Protein AF-A0A424YHY3-F1 (afdb_monomer_lite)

Structure (mmCIF, N/CA/C/O backbone):
data_AF-A0A424YHY3-F1
#
_entry.id   AF-A0A424YHY3-F1
#
loop_
_atom_site.group_PDB
_atom_site.id
_atom_site.type_symbol
_atom_site.label_atom_id
_atom_site.label_alt_id
_atom_site.label_comp_id
_atom_site.label_asym_id
_atom_site.label_entity_id
_atom_site.label_seq_id
_atom_site.pdbx_PDB_ins_code
_atom_site.Cartn_x
_atom_site.Cartn_y
_atom_site.Cartn_z
_atom_site.occupancy
_atom_site.B_iso_or_equiv
_atom_site.auth_seq_id
_atom_site.auth_comp_id
_atom_site.auth_asym_id
_atom_site.auth_atom_id
_atom_site.pdbx_PDB_model_num
ATOM 1 N N . SER A 1 1 ? 6.912 -19.366 -16.758 1.00 48.94 1 SER A N 1
ATOM 2 C CA . SER A 1 1 ? 7.518 -19.806 -18.044 1.00 48.94 1 SER A CA 1
ATOM 3 C C . SER A 1 1 ? 7.812 -18.584 -18.896 1.00 48.94 1 SER A C 1
ATOM 5 O O . SER A 1 1 ? 7.170 -17.567 -18.668 1.00 48.94 1 SER A O 1
ATOM 7 N N . LEU A 1 2 ? 8.720 -18.670 -19.879 1.00 56.31 2 LEU A N 1
ATOM 8 C CA . LEU A 1 2 ? 9.055 -17.557 -20.787 1.00 56.31 2 LEU A CA 1
ATOM 9 C C . LEU A 1 2 ? 7.813 -16.792 -21.279 1.00 56.31 2 LEU A C 1
ATOM 11 O O . LEU A 1 2 ? 7.758 -15.573 -21.195 1.00 56.31 2 LEU A O 1
ATOM 15 N N . GLU A 1 3 ? 6.787 -17.528 -21.710 1.00 53.62 3 GLU A N 1
ATOM 16 C CA . GLU A 1 3 ? 5.551 -16.957 -22.260 1.00 53.62 3 GLU A CA 1
ATOM 17 C C . GLU A 1 3 ? 4.640 -16.293 -21.220 1.00 53.62 3 GLU A C 1
ATOM 19 O O . GLU A 1 3 ? 3.754 -15.523 -21.575 1.00 53.62 3 GLU A O 1
ATOM 24 N N . ARG A 1 4 ? 4.823 -16.605 -19.935 1.00 48.91 4 ARG A N 1
ATOM 25 C CA . ARG A 1 4 ? 3.914 -16.194 -18.857 1.00 48.91 4 ARG A CA 1
ATOM 26 C C . ARG A 1 4 ? 4.530 -15.198 -17.879 1.00 48.91 4 ARG A C 1
ATOM 28 O O . ARG A 1 4 ? 3.809 -14.401 -17.298 1.00 48.91 4 ARG A O 1
ATOM 35 N N . GLU A 1 5 ? 5.841 -15.276 -17.682 1.00 60.94 5 GLU A N 1
ATOM 36 C CA . GLU A 1 5 ? 6.582 -14.533 -16.655 1.00 60.94 5 GLU A CA 1
ATOM 37 C C . GLU A 1 5 ? 7.735 -13.714 -17.252 1.00 60.94 5 GLU A C 1
ATOM 39 O O . GLU A 1 5 ? 8.348 -12.931 -16.539 1.00 60.94 5 GLU A O 1
ATOM 44 N N . GLY A 1 6 ? 8.052 -13.878 -18.546 1.00 64.56 6 GLY A N 1
ATOM 45 C CA . GLY A 1 6 ? 9.143 -13.149 -19.209 1.00 64.56 6 GLY A CA 1
ATOM 46 C C . GLY A 1 6 ? 10.550 -13.531 -18.731 1.00 64.56 6 GLY A C 1
ATOM 47 O O . GLY A 1 6 ? 11.537 -13.021 -19.255 1.00 64.56 6 GLY A O 1
ATOM 48 N N . GLU A 1 7 ? 10.670 -14.447 -17.768 1.00 67.44 7 GLU A N 1
ATOM 49 C CA . GLU A 1 7 ? 11.956 -14.953 -17.304 1.00 67.44 7 GLU A CA 1
ATOM 50 C C . GLU A 1 7 ? 12.578 -15.869 -18.362 1.00 67.44 7 GLU A C 1
ATOM 52 O O . GLU A 1 7 ? 12.076 -16.958 -18.663 1.00 67.44 7 GLU A O 1
ATOM 57 N N . VAL A 1 8 ? 13.694 -15.416 -18.932 1.00 77.94 8 VAL A N 1
ATOM 58 C CA . VAL A 1 8 ? 14.488 -16.170 -19.899 1.00 77.94 8 VAL A CA 1
ATOM 59 C C . VAL A 1 8 ? 15.870 -16.428 -19.321 1.00 77.94 8 VAL A C 1
ATOM 61 O O . VAL A 1 8 ? 16.519 -15.534 -18.777 1.00 77.94 8 VAL A O 1
ATOM 64 N N . HIS A 1 9 ? 16.352 -17.659 -19.456 1.00 82.31 9 HIS A N 1
ATOM 65 C CA . HIS A 1 9 ? 17.741 -17.945 -19.129 1.00 82.31 9 HIS A CA 1
ATOM 66 C C . HIS A 1 9 ? 18.655 -17.183 -20.112 1.00 82.31 9 HIS A C 1
ATOM 68 O O . HIS A 1 9 ? 18.374 -17.211 -21.316 1.00 82.31 9 HIS A O 1
ATOM 74 N N . PRO A 1 10 ? 19.758 -16.553 -19.666 1.00 82.31 10 PRO A N 1
ATOM 75 C CA . PRO A 1 10 ? 20.625 -15.751 -20.538 1.00 82.31 10 PRO A CA 1
ATOM 76 C C . PRO A 1 10 ? 21.108 -16.494 -21.792 1.00 82.31 10 PRO A C 1
ATOM 78 O O . PRO A 1 10 ? 21.165 -15.929 -22.881 1.00 82.31 10 PRO A O 1
ATOM 81 N N . GLU A 1 11 ? 21.391 -17.793 -21.668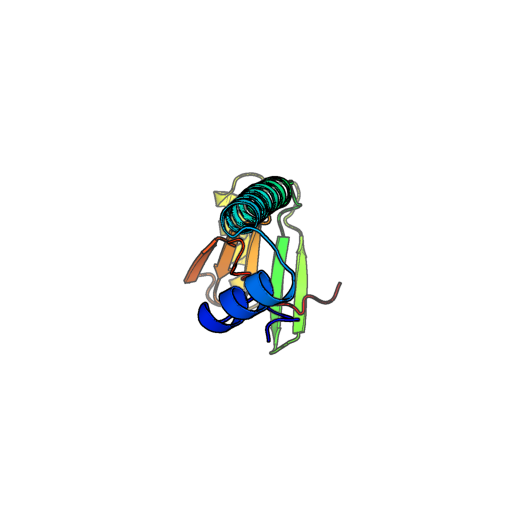 1.00 83.94 11 GLU A N 1
ATOM 82 C CA . GLU A 1 11 ? 21.793 -18.628 -22.809 1.00 83.94 11 GLU A CA 1
ATOM 83 C C . GLU A 1 11 ? 20.676 -18.841 -23.837 1.00 83.94 11 GLU A C 1
ATOM 85 O O . GLU A 1 11 ? 20.947 -18.966 -25.030 1.00 83.94 11 GLU A O 1
ATOM 90 N N . VAL A 1 12 ? 19.420 -18.892 -23.388 1.00 84.62 12 VAL A N 1
ATOM 91 C CA . VAL A 1 12 ? 18.259 -19.020 -24.277 1.00 84.62 12 VAL A CA 1
ATOM 92 C C . VAL A 1 12 ? 18.035 -17.704 -25.012 1.00 84.62 12 VAL A C 1
ATOM 94 O O . VAL A 1 12 ? 17.841 -17.723 -26.224 1.00 84.62 12 VAL A O 1
ATOM 97 N N . LEU A 1 13 ? 18.153 -16.568 -24.315 1.00 85.50 13 LEU A N 1
ATOM 98 C CA . LEU A 1 13 ? 18.075 -15.249 -24.942 1.00 85.50 13 LEU A CA 1
ATOM 99 C C . LEU A 1 13 ? 19.140 -15.091 -26.026 1.00 85.50 13 LEU A C 1
ATOM 101 O O . LEU A 1 13 ? 18.811 -14.729 -27.149 1.00 85.50 13 LEU A O 1
ATOM 105 N N . LYS A 1 14 ? 20.391 -15.457 -25.729 1.00 86.62 14 LYS A N 1
ATOM 106 C CA . LYS A 1 14 ? 21.487 -15.407 -26.702 1.00 86.62 14 LYS A CA 1
ATOM 107 C C . LYS A 1 14 ? 21.174 -16.214 -27.968 1.00 86.62 14 LYS A C 1
ATOM 109 O O . LYS A 1 14 ? 21.310 -15.697 -29.072 1.00 86.62 14 LYS A O 1
ATOM 114 N N . LYS A 1 15 ? 20.693 -17.453 -27.814 1.00 87.62 15 LYS A N 1
ATOM 115 C CA . LYS A 1 15 ? 20.309 -18.310 -28.951 1.00 87.62 15 LYS A CA 1
ATOM 116 C C . LYS A 1 15 ? 19.150 -17.726 -29.761 1.00 87.62 15 LYS A C 1
ATOM 118 O O . LYS A 1 15 ? 19.141 -17.869 -30.977 1.00 87.62 15 LYS A O 1
ATOM 123 N N . LEU A 1 16 ? 18.184 -17.072 -29.113 1.00 86.69 16 LEU A N 1
ATOM 124 C CA . LEU A 1 16 ? 17.072 -16.404 -29.796 1.00 86.69 16 LEU A CA 1
ATOM 125 C C . LEU A 1 16 ? 17.544 -15.182 -30.587 1.00 86.69 16 LEU A C 1
ATOM 127 O O . LEU A 1 16 ? 17.115 -14.996 -31.720 1.00 86.69 16 LEU A O 1
ATOM 131 N N . ILE A 1 17 ? 18.450 -14.382 -30.024 1.00 89.50 17 ILE A N 1
ATOM 132 C CA . ILE A 1 17 ? 19.043 -13.221 -30.700 1.00 89.50 17 ILE A CA 1
ATOM 133 C C . ILE A 1 17 ? 19.794 -13.665 -31.957 1.00 89.50 17 ILE A C 1
ATOM 135 O O . ILE A 1 17 ? 19.577 -13.100 -33.027 1.00 89.50 17 ILE A O 1
ATOM 139 N N . GLU A 1 18 ? 20.610 -14.716 -31.843 1.00 89.75 18 GLU A N 1
ATOM 140 C CA . GLU A 1 18 ? 21.331 -15.313 -32.972 1.00 89.75 18 GLU A CA 1
ATOM 141 C C . GLU A 1 18 ? 20.366 -15.884 -34.026 1.00 89.75 18 GLU A C 1
ATOM 143 O O . GLU A 1 18 ? 20.486 -15.569 -35.209 1.00 89.75 18 GLU A O 1
ATOM 148 N N . ALA A 1 19 ? 19.370 -16.676 -33.613 1.00 90.81 19 ALA A N 1
ATOM 149 C CA . ALA A 1 19 ? 18.417 -17.315 -34.525 1.00 90.81 19 ALA A CA 1
ATOM 150 C C . ALA A 1 19 ? 17.504 -16.317 -35.255 1.00 90.81 19 ALA A C 1
ATOM 152 O O . ALA A 1 19 ? 17.135 -16.544 -36.406 1.00 90.81 19 ALA A O 1
ATOM 153 N N . LEU A 1 20 ? 17.143 -15.213 -34.596 1.00 88.81 20 LEU A N 1
ATOM 154 C CA . LEU A 1 20 ? 16.318 -14.143 -35.163 1.00 88.81 20 LEU A CA 1
ATOM 155 C C . LEU A 1 20 ? 17.150 -13.059 -35.864 1.00 88.81 20 LEU A C 1
ATOM 157 O O . LEU A 1 20 ? 16.585 -12.090 -36.369 1.00 88.81 20 LEU A O 1
ATOM 161 N N . ASN A 1 21 ? 18.476 -13.226 -35.911 1.00 89.81 21 ASN A N 1
ATOM 162 C CA . ASN A 1 21 ? 19.425 -12.295 -36.515 1.00 89.81 21 ASN A CA 1
ATOM 163 C C . ASN A 1 21 ? 19.269 -10.852 -35.987 1.00 89.81 21 ASN A C 1
ATOM 165 O O . ASN A 1 21 ? 19.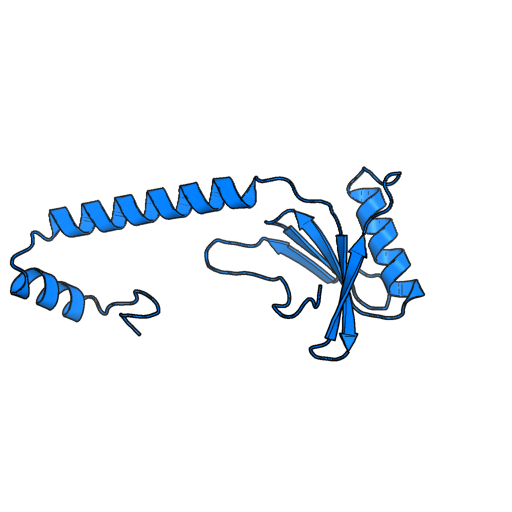288 -9.874 -36.740 1.00 89.81 21 ASN A O 1
ATOM 169 N N . LEU A 1 22 ? 19.060 -10.731 -34.674 1.00 90.50 22 LEU A N 1
ATOM 170 C CA . LEU A 1 22 ? 18.934 -9.460 -33.966 1.00 90.50 22 LEU A CA 1
ATOM 171 C C . LEU A 1 22 ? 20.302 -8.998 -33.446 1.00 90.50 22 LEU A C 1
ATOM 173 O O . LEU A 1 22 ? 21.199 -9.796 -33.191 1.00 90.50 22 LEU A O 1
ATOM 177 N N . SER A 1 23 ? 20.453 -7.688 -33.245 1.00 90.62 23 SER A N 1
ATOM 178 C CA . SER A 1 23 ? 21.610 -7.138 -32.528 1.00 90.62 23 SER A CA 1
ATOM 179 C C . SER A 1 23 ? 21.354 -7.182 -31.023 1.00 90.62 23 SER A C 1
ATOM 181 O O . SER A 1 23 ? 20.296 -6.731 -30.580 1.00 90.62 23 SER A O 1
ATOM 183 N N . GLN A 1 24 ? 22.336 -7.651 -30.246 1.00 85.81 24 GLN A N 1
ATOM 184 C CA . GLN A 1 24 ? 22.289 -7.612 -28.780 1.00 85.81 24 GLN A CA 1
ATOM 185 C C . GLN A 1 24 ? 22.040 -6.188 -28.263 1.00 85.81 24 GLN A C 1
ATOM 187 O O . GLN A 1 24 ? 21.190 -5.991 -27.404 1.00 85.81 24 GLN A O 1
ATOM 192 N N . GLU A 1 25 ? 22.698 -5.190 -28.856 1.00 89.06 25 GLU A N 1
ATOM 193 C CA . GLU A 1 25 ? 22.534 -3.775 -28.497 1.00 89.06 25 GLU A CA 1
ATOM 194 C C . GLU A 1 25 ? 21.077 -3.317 -28.649 1.00 89.06 25 GLU A C 1
ATOM 196 O O . GLU A 1 25 ? 20.512 -2.704 -27.747 1.00 89.06 25 GLU A O 1
ATOM 201 N N . LYS A 1 26 ? 20.422 -3.695 -29.757 1.00 88.50 26 LYS A N 1
ATOM 202 C CA . LYS A 1 26 ? 19.005 -3.370 -29.979 1.00 88.50 26 LYS A CA 1
ATOM 203 C C . LYS A 1 26 ? 18.092 -4.053 -28.967 1.00 88.50 26 LYS A C 1
ATOM 205 O O . LYS A 1 26 ? 17.070 -3.485 -28.602 1.00 88.50 26 LYS A O 1
ATOM 210 N N . VAL A 1 27 ? 18.421 -5.271 -28.549 1.00 88.56 27 VAL A N 1
ATOM 211 C CA . VAL A 1 27 ? 17.628 -6.004 -27.554 1.00 88.56 27 VAL A CA 1
ATOM 212 C C . VAL A 1 27 ? 17.757 -5.348 -26.185 1.00 88.56 27 VAL A C 1
ATOM 214 O O . VAL A 1 27 ? 16.741 -5.100 -25.540 1.00 88.56 27 VAL A O 1
ATOM 217 N N . ASP A 1 28 ? 18.970 -4.975 -25.785 1.00 88.19 28 ASP A N 1
ATOM 218 C CA . ASP A 1 28 ? 19.219 -4.286 -24.518 1.00 88.19 28 ASP A CA 1
ATOM 219 C C . ASP A 1 28 ? 18.517 -2.915 -24.473 1.00 88.19 28 ASP A C 1
ATOM 221 O O . ASP A 1 28 ? 17.922 -2.548 -23.456 1.00 88.19 28 ASP A O 1
ATOM 225 N N . GLU A 1 29 ? 18.506 -2.179 -25.592 1.00 91.56 29 GLU A N 1
ATOM 226 C CA . GLU A 1 29 ? 17.738 -0.936 -25.726 1.00 91.56 29 GLU A CA 1
ATOM 227 C C . GLU A 1 29 ? 16.232 -1.142 -25.519 1.00 91.56 29 GLU A C 1
ATOM 229 O O . GLU A 1 29 ? 15.594 -0.324 -24.853 1.00 91.56 29 GLU A O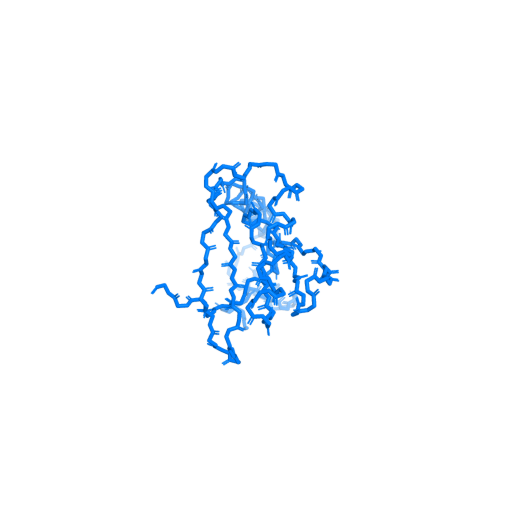 1
ATOM 234 N N . GLN A 1 30 ? 15.650 -2.204 -26.085 1.00 89.38 30 GLN A N 1
ATOM 235 C CA . GLN A 1 30 ? 14.220 -2.489 -25.923 1.00 89.38 30 GLN A CA 1
ATOM 236 C C . GLN A 1 30 ? 13.895 -2.931 -24.496 1.00 89.38 30 GLN A C 1
ATOM 238 O O . GLN A 1 30 ? 12.958 -2.401 -23.913 1.00 89.38 30 GLN A O 1
ATOM 243 N N . ILE A 1 31 ? 14.720 -3.786 -23.881 1.00 88.62 31 ILE A N 1
ATOM 244 C CA . ILE A 1 31 ? 14.561 -4.176 -22.469 1.00 88.62 31 ILE A CA 1
ATOM 245 C C . ILE A 1 31 ? 14.573 -2.939 -21.564 1.00 88.62 31 ILE A C 1
ATOM 247 O O . ILE A 1 31 ? 13.773 -2.828 -20.631 1.00 88.62 31 ILE A O 1
ATOM 251 N N . LYS A 1 32 ? 15.468 -1.983 -21.839 1.00 91.00 32 LYS A N 1
ATOM 252 C CA . LYS A 1 32 ? 15.523 -0.723 -21.098 1.00 91.00 32 LYS A CA 1
ATOM 253 C C . LYS A 1 32 ? 14.247 0.103 -21.288 1.00 91.00 32 LYS A C 1
ATOM 255 O O . LYS A 1 32 ? 13.693 0.563 -20.292 1.00 91.00 32 LYS A O 1
ATOM 260 N N . LYS A 1 33 ? 13.772 0.269 -22.528 1.00 92.38 33 LYS A N 1
ATOM 261 C CA . LYS A 1 33 ? 12.528 1.001 -22.829 1.00 92.38 33 LYS A CA 1
ATOM 262 C C . LYS A 1 33 ? 11.314 0.360 -22.166 1.00 92.38 33 LYS A C 1
ATOM 264 O O . LYS A 1 33 ? 10.516 1.074 -21.568 1.00 92.38 33 LYS A O 1
ATOM 269 N N . ASP A 1 34 ? 11.212 -0.964 -22.215 1.00 90.00 34 ASP A N 1
ATOM 270 C CA . ASP A 1 34 ? 10.130 -1.710 -21.575 1.00 90.00 34 ASP A CA 1
ATOM 271 C C . ASP A 1 34 ? 10.147 -1.493 -20.064 1.00 90.00 34 ASP A C 1
ATOM 273 O O . ASP A 1 34 ? 9.110 -1.214 -19.468 1.00 90.00 34 ASP A O 1
ATOM 277 N N . LYS A 1 35 ? 11.328 -1.544 -19.436 1.00 88.94 35 LYS A N 1
ATOM 278 C CA . LYS A 1 35 ? 11.464 -1.258 -18.006 1.00 88.94 35 LYS A CA 1
ATOM 279 C C . LYS A 1 35 ? 11.021 0.167 -17.664 1.00 88.94 35 LYS A C 1
ATOM 281 O O . LYS A 1 35 ? 10.246 0.345 -16.731 1.00 88.94 35 LYS A O 1
ATOM 286 N N . GLU A 1 36 ? 11.488 1.165 -18.413 1.00 93.69 36 GLU A N 1
ATOM 287 C CA . GLU A 1 36 ? 11.124 2.572 -18.200 1.00 93.69 36 GLU A CA 1
ATOM 288 C C . GLU A 1 36 ? 9.617 2.806 -18.372 1.00 93.69 36 GLU A C 1
ATOM 290 O O . GLU A 1 36 ? 8.994 3.478 -17.547 1.00 93.69 36 GLU A O 1
ATOM 295 N N . GLN A 1 37 ? 9.018 2.218 -19.410 1.00 92.62 37 GLN A N 1
ATOM 296 C CA . GLN A 1 37 ? 7.585 2.304 -19.670 1.00 92.62 37 GLN A CA 1
ATOM 297 C C . GLN A 1 37 ? 6.780 1.633 -18.553 1.00 92.62 37 GLN A C 1
ATOM 299 O O . GLN A 1 37 ? 5.845 2.230 -18.025 1.00 92.62 37 GLN A O 1
ATOM 304 N N . ARG A 1 38 ? 7.184 0.430 -18.140 1.00 90.62 38 ARG A N 1
ATOM 305 C CA . ARG A 1 38 ? 6.554 -0.324 -17.052 1.00 90.62 38 ARG A CA 1
ATOM 306 C C . ARG A 1 38 ? 6.600 0.454 -15.735 1.00 90.62 38 ARG A C 1
ATOM 308 O O . ARG A 1 38 ? 5.590 0.560 -15.041 1.00 90.62 38 ARG A O 1
ATOM 315 N N . ASP A 1 39 ? 7.751 1.038 -15.407 1.00 91.25 39 ASP A N 1
ATOM 316 C CA . ASP A 1 39 ? 7.920 1.846 -14.198 1.00 91.25 39 ASP A CA 1
ATOM 317 C C . ASP A 1 39 ? 7.036 3.107 -14.257 1.00 91.25 39 ASP A C 1
ATOM 319 O O . ASP A 1 39 ? 6.387 3.454 -13.269 1.00 91.25 39 ASP A O 1
ATOM 323 N N . LYS A 1 40 ? 6.936 3.759 -15.423 1.00 94.12 40 LYS A N 1
ATOM 324 C CA . LYS A 1 40 ? 6.054 4.914 -15.639 1.00 94.12 40 LYS A CA 1
ATOM 325 C C . LYS A 1 40 ? 4.575 4.555 -15.465 1.00 94.12 40 LYS A C 1
ATOM 327 O O . LYS A 1 40 ? 3.873 5.237 -14.721 1.00 94.12 40 LYS A O 1
ATOM 332 N N . GLU A 1 41 ? 4.113 3.482 -16.099 1.00 93.00 41 GLU A N 1
ATOM 333 C CA . GLU A 1 41 ? 2.730 3.002 -15.989 1.00 93.00 41 GLU A CA 1
ATOM 334 C C . GLU A 1 41 ? 2.368 2.651 -14.546 1.00 93.00 41 GLU A C 1
ATOM 336 O O . GLU A 1 41 ? 1.293 3.013 -14.060 1.00 93.00 41 GLU A O 1
ATOM 341 N N . PHE A 1 42 ? 3.287 2.003 -13.826 1.00 90.25 42 PHE A N 1
ATOM 342 C CA . PHE A 1 42 ? 3.096 1.721 -12.410 1.00 90.25 42 PHE A CA 1
ATOM 343 C C . PHE A 1 42 ? 2.956 3.007 -11.593 1.00 90.25 42 PHE A C 1
ATOM 345 O O . PHE A 1 42 ? 2.055 3.091 -10.761 1.00 90.25 42 PHE A O 1
ATOM 352 N N . GLN A 1 43 ? 3.791 4.023 -11.832 1.00 91.88 43 GLN A N 1
ATOM 353 C CA . GLN A 1 43 ? 3.681 5.305 -11.130 1.00 91.88 43 GLN A CA 1
ATOM 354 C C . GLN A 1 43 ? 2.359 6.020 -11.432 1.00 91.88 43 GLN A C 1
ATOM 356 O O . GLN A 1 43 ? 1.718 6.534 -10.515 1.00 91.88 43 GLN A O 1
ATOM 361 N N . GLU A 1 44 ? 1.913 6.037 -12.686 1.00 93.56 44 GLU A N 1
ATOM 362 C CA . GLU A 1 44 ? 0.618 6.618 -13.066 1.00 93.56 44 GLU A CA 1
ATOM 363 C C . GLU A 1 44 ? -0.543 5.888 -12.373 1.00 93.56 44 GLU A C 1
ATOM 365 O O . GLU A 1 44 ? -1.419 6.510 -11.757 1.00 93.56 44 GLU A O 1
ATOM 370 N N . TRP A 1 45 ? -0.513 4.554 -12.389 1.00 92.31 45 TRP A N 1
ATOM 371 C CA . TRP A 1 45 ? -1.497 3.733 -11.696 1.00 92.31 45 TRP A CA 1
ATOM 372 C C . TRP A 1 45 ? -1.475 3.964 -10.181 1.00 92.31 45 TRP A C 1
ATOM 374 O O . TRP A 1 45 ? -2.543 4.159 -9.598 1.00 92.31 45 TRP A O 1
ATOM 384 N N . ALA A 1 46 ? -0.297 3.961 -9.553 1.00 90.31 46 ALA A N 1
ATOM 385 C CA . ALA A 1 46 ? -0.110 4.049 -8.105 1.00 90.31 46 ALA A CA 1
ATOM 386 C C . ALA A 1 46 ? -0.530 5.413 -7.543 1.00 90.31 46 ALA A C 1
ATOM 388 O O . ALA A 1 46 ? -1.072 5.484 -6.438 1.00 90.31 46 ALA A O 1
ATOM 389 N N . ASN A 1 47 ? -0.313 6.483 -8.313 1.00 91.81 47 ASN A N 1
ATOM 390 C CA . ASN A 1 47 ? -0.664 7.849 -7.926 1.00 91.81 47 ASN A CA 1
ATOM 391 C C . ASN A 1 47 ? -2.124 8.212 -8.230 1.00 91.81 47 ASN A C 1
ATOM 393 O O . ASN A 1 47 ? -2.590 9.265 -7.797 1.00 91.81 47 ASN A O 1
ATOM 397 N N . THR A 1 48 ? -2.869 7.355 -8.935 1.00 93.69 48 THR A N 1
ATOM 398 C CA . THR A 1 48 ? -4.301 7.574 -9.162 1.00 93.69 48 THR A CA 1
ATOM 399 C C . THR A 1 48 ? -5.061 7.495 -7.827 1.00 93.69 48 THR A C 1
ATOM 401 O O . THR A 1 48 ? -5.043 6.438 -7.182 1.00 93.69 48 THR A O 1
ATOM 404 N N . PRO A 1 49 ? -5.768 8.562 -7.407 1.00 91.69 49 PRO A N 1
ATOM 405 C CA . PRO A 1 49 ? -6.515 8.565 -6.155 1.00 91.69 49 PRO A CA 1
ATOM 406 C C . PRO A 1 49 ? -7.611 7.496 -6.123 1.00 91.69 49 PRO A C 1
ATOM 408 O O . PRO A 1 49 ? -8.246 7.189 -7.133 1.00 91.69 49 PRO A O 1
ATOM 411 N N . ILE A 1 50 ? -7.864 6.955 -4.935 1.00 90.94 50 ILE A N 1
ATOM 412 C CA . ILE A 1 50 ? -8.974 6.037 -4.669 1.00 90.94 50 ILE A CA 1
ATOM 413 C C . ILE A 1 50 ? -9.723 6.477 -3.417 1.00 90.94 50 ILE A C 1
ATOM 415 O O . ILE A 1 50 ? -9.169 7.163 -2.555 1.00 90.94 50 ILE A O 1
ATOM 419 N N . LYS A 1 51 ? -10.976 6.036 -3.287 1.00 92.06 51 LYS A N 1
ATOM 420 C CA . LYS A 1 51 ? -11.700 6.145 -2.023 1.00 92.06 51 LYS A CA 1
ATOM 421 C C . LYS A 1 51 ? -11.055 5.198 -1.010 1.00 92.06 51 LYS A C 1
ATOM 423 O O . LYS A 1 51 ? -10.956 3.994 -1.263 1.00 92.06 51 LYS A O 1
ATOM 428 N N . LYS A 1 52 ? -10.605 5.746 0.120 1.00 94.00 52 LYS A N 1
ATOM 429 C CA . LYS A 1 52 ? -10.115 4.952 1.253 1.00 94.00 52 LYS A CA 1
ATOM 430 C C . LYS A 1 52 ? -11.242 4.037 1.734 1.00 94.00 52 LYS A C 1
ATOM 432 O O . LYS A 1 52 ? -12.383 4.482 1.854 1.00 94.00 52 LYS A O 1
ATOM 437 N N . HIS A 1 53 ? -10.927 2.778 2.000 1.00 95.31 53 HIS A N 1
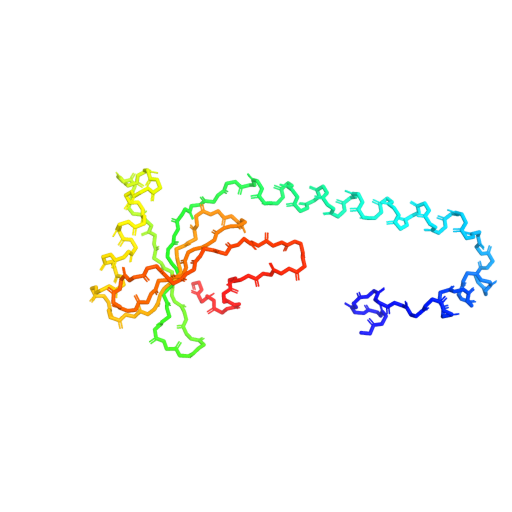ATOM 438 C CA . HIS A 1 53 ? -11.903 1.771 2.418 1.00 95.31 53 HIS A CA 1
ATOM 439 C C . HIS A 1 53 ? -11.227 0.680 3.249 1.00 95.31 53 HIS A C 1
ATOM 441 O O . HIS A 1 53 ? -10.001 0.557 3.278 1.00 95.31 53 HIS A O 1
ATOM 447 N N . LEU A 1 54 ? -12.039 -0.113 3.936 1.00 95.56 54 LEU A N 1
ATOM 448 C CA . LEU A 1 54 ? -11.616 -1.296 4.666 1.00 95.56 54 LEU A CA 1
ATOM 449 C C . LEU A 1 54 ? -11.945 -2.538 3.845 1.00 95.56 54 LEU A C 1
ATOM 451 O O . LEU A 1 54 ? -13.040 -2.651 3.297 1.00 95.56 54 LEU A O 1
ATOM 455 N N . ILE A 1 55 ? -11.024 -3.492 3.819 1.00 94.75 55 ILE A N 1
ATOM 456 C CA . ILE A 1 55 ? -11.279 -4.863 3.389 1.00 94.75 55 ILE A CA 1
ATOM 457 C C . ILE A 1 55 ? -11.372 -5.717 4.646 1.00 94.75 55 ILE A C 1
ATOM 459 O O . ILE A 1 55 ? -10.400 -5.857 5.385 1.00 94.75 55 ILE A O 1
ATOM 463 N N . ILE A 1 56 ? -12.541 -6.291 4.890 1.00 94.56 56 ILE A N 1
ATOM 464 C CA . ILE A 1 56 ? -12.851 -7.083 6.076 1.00 94.56 56 ILE A CA 1
ATOM 465 C C . ILE A 1 56 ? -12.779 -8.559 5.710 1.00 94.56 56 ILE A C 1
ATOM 467 O O . ILE A 1 56 ? -13.449 -8.989 4.775 1.00 94.56 56 ILE A O 1
ATOM 471 N N . ARG A 1 57 ? -12.014 -9.359 6.458 1.00 92.81 57 ARG A N 1
ATOM 472 C CA . ARG A 1 57 ? -12.005 -10.818 6.294 1.00 92.81 57 ARG A CA 1
ATOM 473 C C . ARG A 1 57 ? -12.997 -11.456 7.252 1.00 92.81 57 ARG A C 1
ATOM 475 O O . ARG A 1 57 ? -12.684 -11.668 8.422 1.00 92.81 57 ARG A O 1
ATOM 482 N N . TRP A 1 58 ? -14.164 -11.815 6.729 1.00 88.88 58 TRP A N 1
ATOM 483 C CA . TRP A 1 58 ? -15.200 -12.517 7.488 1.00 88.88 58 TRP A CA 1
ATOM 484 C C . TRP A 1 58 ? -14.774 -13.946 7.831 1.00 88.88 58 TRP A C 1
ATOM 486 O O . TRP A 1 58 ? -14.942 -14.398 8.959 1.00 88.88 58 TRP A O 1
ATOM 496 N N . MET A 1 59 ? -14.161 -14.643 6.870 1.00 87.69 59 MET A N 1
ATOM 497 C CA . MET A 1 59 ? -13.494 -15.932 7.073 1.00 87.69 59 MET A CA 1
ATOM 498 C C . MET A 1 59 ? -12.458 -16.180 5.967 1.00 87.69 59 MET A C 1
ATOM 500 O O . MET A 1 59 ? -12.184 -15.305 5.146 1.00 87.69 59 MET A O 1
ATOM 504 N N . ALA A 1 60 ? -11.809 -17.348 5.955 1.00 83.88 60 ALA A N 1
ATOM 505 C CA . ALA A 1 60 ? -10.887 -17.707 4.876 1.00 83.88 60 ALA A CA 1
ATOM 506 C C . ALA A 1 60 ? -11.556 -17.555 3.497 1.00 83.88 60 ALA A C 1
ATOM 508 O O . ALA A 1 60 ? -12.648 -18.069 3.287 1.00 83.88 60 ALA A O 1
ATOM 509 N N . ALA A 1 61 ? -10.887 -16.835 2.591 1.00 83.50 61 ALA A N 1
ATOM 510 C CA . ALA A 1 61 ? -11.335 -16.564 1.222 1.00 83.50 61 ALA A CA 1
ATOM 511 C C . ALA A 1 61 ? -12.659 -15.780 1.061 1.00 83.50 61 ALA A C 1
ATOM 513 O O . ALA A 1 61 ? -13.104 -15.605 -0.068 1.00 83.50 61 ALA A O 1
ATOM 514 N N . MET A 1 62 ? -13.268 -15.265 2.138 1.00 86.25 62 MET A N 1
ATOM 515 C CA . MET A 1 62 ? -14.455 -14.406 2.057 1.00 86.25 62 MET A CA 1
ATOM 516 C C . MET A 1 62 ? -14.154 -13.028 2.639 1.00 86.25 62 MET A C 1
ATOM 518 O O . MET A 1 62 ? -13.977 -12.871 3.854 1.00 86.25 62 MET A O 1
ATOM 522 N N . TYR A 1 63 ? -14.134 -12.035 1.754 1.00 90.94 63 TYR A N 1
ATOM 523 C CA . TYR A 1 63 ? -13.811 -10.656 2.081 1.00 90.94 63 TYR A CA 1
ATOM 524 C C . TYR A 1 63 ? -14.949 -9.724 1.672 1.00 90.94 63 TYR A C 1
ATOM 526 O O . TYR A 1 63 ? -15.497 -9.859 0.579 1.00 90.94 63 TYR A O 1
ATOM 534 N N . GLY A 1 64 ? -15.285 -8.781 2.549 1.00 91.31 64 GLY A N 1
ATOM 535 C CA . GLY A 1 64 ? -16.198 -7.677 2.259 1.00 91.31 64 GLY A CA 1
ATOM 536 C C . GLY A 1 64 ? -15.463 -6.344 2.232 1.00 91.31 64 GLY A C 1
ATOM 537 O O . GLY A 1 64 ? -14.350 -6.232 2.746 1.00 91.31 64 GLY A O 1
ATOM 538 N N . MET A 1 65 ? -16.097 -5.327 1.658 1.00 93.88 65 MET A N 1
ATOM 539 C CA . MET A 1 65 ? -15.589 -3.958 1.672 1.00 93.88 65 MET A CA 1
ATOM 540 C C . MET A 1 65 ? -16.491 -3.061 2.512 1.00 93.88 65 MET A C 1
ATOM 542 O O . MET A 1 65 ? -17.712 -3.204 2.492 1.00 93.88 65 MET A O 1
ATOM 546 N N . LEU A 1 66 ? -15.882 -2.136 3.248 1.00 94.50 66 LEU A N 1
ATOM 547 C CA . LEU A 1 66 ? -16.585 -1.109 4.007 1.00 94.50 66 LEU A CA 1
ATOM 548 C C . LEU A 1 66 ? -15.954 0.251 3.730 1.00 94.50 66 LEU A C 1
ATOM 550 O O . LEU A 1 66 ? -14.754 0.438 3.921 1.00 94.50 66 LEU A O 1
ATOM 554 N N . ASP A 1 67 ? -16.771 1.210 3.321 1.00 95.00 67 ASP A N 1
ATOM 555 C CA . ASP A 1 67 ? -16.312 2.573 3.087 1.00 95.00 67 ASP A CA 1
ATOM 556 C C . ASP A 1 67 ? -15.947 3.294 4.390 1.00 95.00 67 ASP A C 1
ATOM 558 O O . ASP A 1 67 ? -16.530 3.068 5.457 1.00 95.00 67 ASP A O 1
ATOM 562 N N . ILE A 1 68 ? -14.990 4.217 4.284 1.00 95.00 68 ILE A N 1
ATOM 563 C CA . ILE A 1 68 ? -14.721 5.187 5.343 1.00 95.00 68 ILE A CA 1
ATOM 564 C C . ILE A 1 68 ? -15.788 6.299 5.283 1.00 95.00 68 ILE A C 1
ATOM 566 O O . ILE A 1 68 ? -16.047 6.821 4.194 1.00 95.00 68 ILE A O 1
ATOM 570 N N . PRO A 1 69 ? -16.403 6.684 6.419 1.00 94.19 69 PRO A N 1
ATOM 571 C CA . PRO A 1 69 ? -17.339 7.806 6.482 1.00 94.19 69 PRO A CA 1
ATOM 572 C C . PRO A 1 69 ? -16.724 9.124 5.985 1.00 94.19 69 PRO A C 1
ATOM 574 O O . PRO A 1 69 ? -15.581 9.438 6.307 1.00 94.19 69 PRO A O 1
ATOM 577 N N . GLU A 1 70 ? -17.503 9.940 5.268 1.00 88.62 70 GLU A N 1
ATOM 578 C CA . GLU A 1 70 ? -17.022 11.172 4.607 1.00 88.62 70 GLU A CA 1
ATOM 579 C C .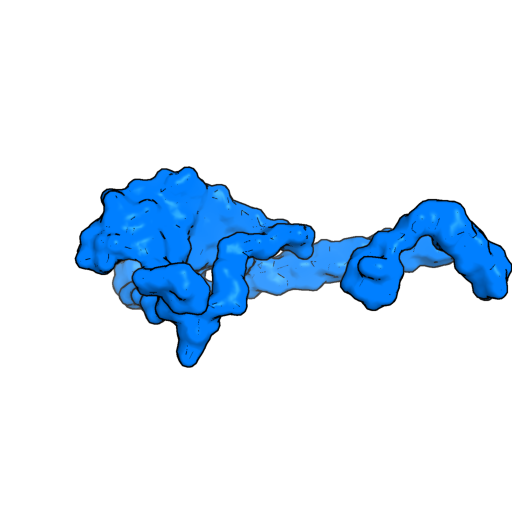 GLU A 1 70 ? -16.476 12.245 5.571 1.00 88.62 70 GLU A C 1
ATOM 581 O O . GLU A 1 70 ? -15.681 13.096 5.171 1.00 88.62 70 GLU A O 1
ATOM 586 N N . GLY A 1 71 ? -16.860 12.187 6.851 1.00 89.69 71 GLY A N 1
ATOM 587 C CA . GLY A 1 71 ? -16.364 13.088 7.897 1.00 89.69 71 GLY A CA 1
ATOM 588 C C . GLY A 1 71 ? -14.960 12.763 8.419 1.00 89.69 71 GLY A C 1
ATOM 589 O O . GLY A 1 71 ? -14.423 13.535 9.204 1.00 89.69 71 GLY A O 1
ATOM 590 N N . ILE A 1 72 ? -14.365 11.638 8.010 1.00 91.31 72 ILE A N 1
ATOM 591 C CA . ILE A 1 72 ? -13.056 11.168 8.479 1.00 91.31 72 ILE A CA 1
ATOM 592 C C . ILE A 1 72 ? -12.040 11.372 7.355 1.00 91.31 72 ILE A C 1
ATOM 594 O O . ILE A 1 72 ? -12.001 10.600 6.396 1.00 91.31 72 ILE A O 1
ATOM 598 N N . GLN A 1 73 ? -11.217 12.418 7.457 1.00 86.31 73 GLN A N 1
ATOM 599 C CA . GLN A 1 73 ? -10.337 12.815 6.351 1.00 86.31 73 GLN A CA 1
ATOM 600 C C . GLN A 1 73 ? -8.854 12.587 6.634 1.00 86.31 73 GLN A C 1
ATOM 602 O O . GLN A 1 73 ? -8.121 12.142 5.737 1.00 86.31 73 GLN A O 1
ATOM 607 N N . SER A 1 74 ? -8.406 12.855 7.864 1.00 94.00 74 SER A N 1
ATOM 608 C CA . SER A 1 74 ? -6.993 12.707 8.213 1.00 94.00 74 SER A CA 1
ATOM 609 C C . SER A 1 74 ? -6.593 11.234 8.294 1.00 94.00 74 SER A C 1
ATOM 611 O O . SER A 1 74 ? -7.375 10.377 8.697 1.00 94.00 74 SER A O 1
ATOM 613 N N . GLU A 1 75 ? -5.358 10.915 7.906 1.00 93.00 75 GLU A N 1
ATOM 614 C CA . GLU A 1 75 ? -4.846 9.539 7.970 1.00 93.00 75 GLU A CA 1
ATOM 615 C C . GLU A 1 75 ? -4.953 8.953 9.385 1.00 93.00 75 GLU A C 1
ATOM 617 O O . GLU A 1 75 ? -5.389 7.816 9.548 1.00 93.00 75 GLU A O 1
ATOM 622 N N . GLU A 1 76 ? -4.648 9.751 10.409 1.00 95.44 76 GLU A N 1
ATOM 623 C CA . GLU A 1 76 ? -4.733 9.329 11.805 1.00 95.44 76 GLU A CA 1
ATOM 624 C C . GLU A 1 76 ? -6.168 8.968 12.218 1.00 95.44 76 GLU A C 1
ATOM 626 O O . GLU A 1 76 ? -6.387 7.937 12.858 1.00 95.44 76 GLU A O 1
ATOM 631 N N . GLU A 1 77 ? -7.164 9.770 11.831 1.00 96.25 77 GLU A N 1
ATOM 632 C CA . GLU A 1 77 ? -8.569 9.464 12.122 1.00 96.25 77 GLU A CA 1
ATOM 633 C C . GLU A 1 77 ? -9.046 8.225 11.360 1.00 96.25 77 GLU A C 1
ATOM 635 O O . GLU A 1 77 ? -9.769 7.401 11.922 1.00 96.25 77 GLU A O 1
ATOM 640 N N . VAL A 1 78 ? -8.607 8.050 10.109 1.00 96.38 78 VAL A N 1
ATOM 641 C CA . VAL A 1 78 ? -8.934 6.864 9.306 1.00 96.38 78 VAL A CA 1
ATOM 642 C C . VAL A 1 78 ? -8.353 5.599 9.944 1.00 96.38 78 VAL A C 1
ATOM 644 O O . VAL A 1 78 ? -9.049 4.586 10.041 1.00 96.38 78 VAL A O 1
ATOM 647 N N . ILE A 1 79 ? -7.111 5.652 10.432 1.00 97.38 79 ILE A N 1
ATOM 648 C CA . ILE A 1 79 ? -6.479 4.534 11.146 1.00 97.38 79 ILE A CA 1
ATOM 649 C C . ILE A 1 79 ? -7.226 4.244 12.449 1.00 97.38 79 ILE A C 1
ATOM 651 O O . ILE A 1 79 ? -7.576 3.092 12.705 1.00 97.38 79 ILE A O 1
ATOM 655 N N . LYS A 1 80 ? -7.541 5.269 13.252 1.00 97.50 80 LYS A N 1
ATOM 656 C CA . LYS A 1 80 ? -8.322 5.103 14.492 1.00 97.50 80 LYS A CA 1
ATOM 657 C C . LYS A 1 80 ? -9.680 4.457 14.222 1.00 97.50 80 LYS A C 1
ATOM 659 O O . LYS A 1 80 ? -10.069 3.541 14.947 1.00 97.50 80 LYS A O 1
ATOM 664 N N . TYR A 1 81 ? -10.370 4.885 13.165 1.00 97.50 81 TYR A N 1
ATOM 665 C CA . TYR A 1 81 ? -11.630 4.287 12.731 1.00 97.50 81 TYR A CA 1
ATOM 666 C C . TYR A 1 81 ? -11.462 2.816 12.341 1.00 97.50 81 TYR A C 1
ATOM 668 O O . TYR A 1 81 ? -12.248 1.975 12.776 1.00 97.50 81 TYR A O 1
ATOM 676 N N . ALA A 1 82 ? -10.421 2.483 11.577 1.00 97.50 82 ALA A N 1
ATOM 677 C CA . ALA A 1 82 ? -10.133 1.108 11.182 1.00 97.50 82 ALA A CA 1
ATOM 678 C C . ALA A 1 82 ? -9.845 0.209 12.400 1.00 97.50 82 ALA A C 1
ATOM 680 O O . ALA A 1 82 ? -10.415 -0.875 12.514 1.00 97.50 82 ALA A O 1
ATOM 681 N N . CYS A 1 83 ? -9.037 0.681 13.355 1.00 97.88 83 CYS A N 1
ATOM 682 C CA . CYS A 1 83 ? -8.758 -0.031 14.604 1.00 97.88 83 CYS A CA 1
ATOM 683 C C . CYS A 1 83 ? -10.020 -0.232 15.455 1.00 97.88 83 CYS A C 1
ATOM 685 O O . CYS A 1 83 ? -10.229 -1.307 16.018 1.00 97.88 83 CYS A O 1
ATOM 687 N N . TYR A 1 84 ? -10.882 0.786 15.536 1.00 97.81 84 TYR A N 1
ATOM 688 C CA . TYR A 1 84 ? -12.181 0.682 16.200 1.00 97.81 84 TYR A CA 1
ATOM 689 C C . TYR A 1 84 ? -13.073 -0.370 15.528 1.00 97.81 84 TYR A C 1
ATOM 691 O O . TYR A 1 84 ? -13.590 -1.256 16.208 1.00 97.81 84 TYR A O 1
ATOM 699 N N . LYS A 1 85 ? -13.194 -0.330 14.195 1.00 97.75 85 LYS A N 1
ATOM 700 C CA . LYS A 1 85 ? -14.006 -1.282 13.423 1.00 97.75 85 LYS A CA 1
ATOM 701 C C . LYS A 1 85 ? -13.516 -2.719 13.566 1.00 97.75 85 LYS A C 1
ATOM 703 O O . LYS A 1 85 ? -14.337 -3.623 13.691 1.00 97.75 85 LYS A O 1
ATOM 708 N N . ALA A 1 86 ? -12.203 -2.937 13.609 1.00 97.38 86 ALA A N 1
ATOM 709 C CA . ALA A 1 86 ? -11.637 -4.264 13.835 1.00 97.38 86 ALA A CA 1
ATOM 710 C C . ALA A 1 86 ? -12.061 -4.851 15.193 1.00 97.38 86 ALA A C 1
ATOM 712 O O . ALA A 1 86 ? -12.494 -6.003 15.253 1.00 97.38 86 ALA A O 1
ATOM 713 N N . LYS A 1 87 ? -12.023 -4.037 16.261 1.00 97.62 87 LYS A N 1
ATOM 714 C CA . LYS A 1 87 ? -12.491 -4.422 17.606 1.00 97.62 87 LYS A CA 1
ATOM 715 C C . LYS A 1 87 ? -13.994 -4.679 17.648 1.00 97.62 87 LYS A C 1
ATOM 717 O O . LYS A 1 87 ? -14.433 -5.653 18.253 1.00 97.62 87 LYS A O 1
ATOM 722 N N . GLU A 1 88 ? -14.773 -3.803 17.018 1.00 97.69 88 GLU A N 1
ATOM 723 C CA . GLU A 1 88 ? -16.236 -3.891 16.964 1.00 97.69 88 GLU A CA 1
ATOM 724 C C . GLU A 1 88 ? -16.690 -5.183 16.273 1.00 97.69 88 GLU A C 1
ATOM 726 O O . GLU A 1 88 ? -17.514 -5.924 16.807 1.00 97.69 88 GLU A O 1
ATOM 731 N N . LEU A 1 89 ? -16.106 -5.482 15.110 1.00 96.25 89 LEU A N 1
ATOM 732 C CA . LEU A 1 89 ? -16.450 -6.644 14.291 1.00 96.25 89 LEU A CA 1
ATOM 733 C C . LEU A 1 89 ? -15.733 -7.932 14.728 1.00 96.25 89 LEU A C 1
ATOM 735 O O . LEU A 1 89 ? -16.094 -9.018 14.277 1.00 96.25 89 LEU A O 1
ATOM 739 N N . LYS A 1 90 ? -14.722 -7.825 15.602 1.00 96.06 90 LYS A N 1
ATOM 740 C CA . LYS A 1 90 ? -13.863 -8.928 16.068 1.00 96.06 90 LYS A CA 1
ATOM 741 C C . LYS A 1 90 ? -13.221 -9.716 14.919 1.00 96.06 90 LYS A C 1
ATOM 743 O O . LYS A 1 90 ? -13.080 -10.939 14.990 1.00 96.06 90 LYS A O 1
ATOM 748 N N . CYS A 1 91 ? -12.801 -9.017 13.868 1.00 95.00 91 CYS A N 1
ATOM 749 C CA . CYS A 1 91 ? -12.228 -9.605 12.658 1.00 95.00 91 CYS A CA 1
ATOM 750 C C . CYS A 1 91 ? -10.928 -8.907 12.240 1.00 95.00 91 CYS A C 1
ATOM 752 O O . CYS A 1 91 ? -10.702 -7.741 12.557 1.00 95.00 91 CYS A O 1
ATOM 754 N N . MET A 1 92 ? -10.096 -9.614 11.473 1.00 94.44 92 MET A N 1
ATOM 755 C CA . MET A 1 92 ? -8.944 -9.006 10.801 1.00 94.44 92 MET A CA 1
ATOM 756 C C . MET A 1 92 ? -9.406 -8.172 9.607 1.00 94.44 92 MET A C 1
ATOM 758 O O . MET A 1 92 ? -10.318 -8.576 8.875 1.00 94.44 92 MET A O 1
ATOM 762 N N . LEU A 1 93 ? -8.743 -7.041 9.382 1.00 95.25 93 LEU A N 1
ATOM 763 C CA . LEU A 1 93 ? -9.029 -6.176 8.245 1.00 95.25 93 LEU A CA 1
ATOM 764 C C . LEU A 1 93 ? -7.774 -5.509 7.686 1.00 95.25 93 LEU A C 1
ATOM 766 O O . LEU A 1 93 ? -6.732 -5.437 8.338 1.00 95.25 93 LEU A O 1
ATOM 770 N N . TRP A 1 94 ? -7.906 -4.993 6.470 1.00 95.62 94 TRP A N 1
ATOM 771 C CA . TRP A 1 94 ? -6.920 -4.140 5.825 1.00 95.62 94 TRP A CA 1
ATOM 772 C C . TRP A 1 94 ? -7.543 -2.780 5.573 1.00 95.62 94 TRP A C 1
ATOM 774 O O . TRP A 1 94 ? -8.584 -2.681 4.930 1.00 95.62 94 TRP A O 1
ATOM 784 N N . LEU A 1 95 ? -6.895 -1.729 6.053 1.00 95.81 95 LEU A N 1
ATOM 785 C CA . LEU A 1 95 ? -7.204 -0.369 5.652 1.00 95.81 95 LEU A CA 1
ATOM 786 C C . LEU A 1 95 ? -6.441 -0.061 4.364 1.00 95.81 95 LEU A C 1
ATOM 788 O O . LEU A 1 95 ? -5.213 -0.065 4.362 1.00 95.81 95 LEU A O 1
ATOM 792 N N . VAL A 1 96 ? -7.161 0.221 3.283 1.00 94.94 96 VAL A N 1
ATOM 793 C CA . VAL A 1 96 ? -6.586 0.625 1.999 1.00 94.94 96 VAL A CA 1
ATOM 794 C C . VAL A 1 96 ? -6.546 2.151 1.949 1.00 94.94 96 VAL A C 1
ATOM 796 O O . VAL A 1 96 ? -7.583 2.806 1.814 1.00 94.94 96 VAL A O 1
ATOM 799 N N . LEU A 1 97 ? -5.346 2.720 2.093 1.00 93.38 97 LEU A N 1
ATOM 800 C CA . LEU A 1 97 ? -5.124 4.171 2.107 1.00 93.38 97 LEU A CA 1
ATOM 801 C C . LEU A 1 97 ? -4.950 4.737 0.697 1.00 93.38 97 LEU A C 1
ATOM 803 O O . LEU A 1 97 ? -5.412 5.837 0.397 1.00 93.38 97 LEU A O 1
ATOM 807 N N . SER A 1 98 ? -4.281 3.979 -0.165 1.00 92.62 98 SER A N 1
ATOM 808 C CA . SER A 1 98 ? -4.058 4.306 -1.569 1.00 92.62 98 SER A CA 1
ATOM 809 C C . SER A 1 98 ? -3.853 3.017 -2.367 1.00 92.62 98 SER A C 1
ATOM 811 O O . SER A 1 98 ? -3.833 1.923 -1.804 1.00 92.62 98 SER A O 1
ATOM 813 N N . ARG A 1 99 ? -3.667 3.120 -3.686 1.00 89.81 99 ARG A N 1
ATOM 814 C CA . ARG A 1 99 ? -3.327 1.951 -4.516 1.00 89.81 99 ARG A CA 1
ATOM 815 C C . ARG A 1 99 ? -1.981 1.333 -4.148 1.00 89.81 99 ARG A C 1
ATOM 817 O O . ARG A 1 99 ? -1.803 0.133 -4.335 1.00 89.81 99 ARG A O 1
ATOM 824 N N . LYS A 1 100 ? -1.066 2.138 -3.600 1.00 91.25 100 LYS A N 1
ATOM 825 C CA . LYS A 1 100 ? 0.260 1.685 -3.185 1.00 91.25 100 LYS A CA 1
ATOM 826 C C . LYS A 1 100 ? 0.350 1.285 -1.723 1.00 91.25 100 LYS A C 1
ATOM 828 O O . LYS A 1 100 ? 1.390 0.797 -1.319 1.00 91.25 100 LYS A O 1
ATOM 833 N N . GLU A 1 101 ? -0.688 1.489 -0.917 1.00 92.88 101 GLU A N 1
ATOM 834 C CA . GLU A 1 101 ? -0.515 1.409 0.529 1.00 92.88 101 GLU A CA 1
ATOM 835 C C . GLU A 1 101 ? -1.723 0.838 1.264 1.00 92.88 101 GLU A C 1
ATOM 837 O O . GLU A 1 101 ? -2.858 1.301 1.102 1.00 92.88 101 GLU A O 1
ATOM 842 N N . ASN A 1 102 ? -1.451 -0.141 2.126 1.00 93.94 102 ASN A N 1
ATOM 843 C CA . ASN A 1 102 ? -2.428 -0.678 3.059 1.00 93.94 102 ASN A CA 1
ATOM 844 C C . ASN A 1 102 ? -1.835 -0.907 4.451 1.00 93.94 102 ASN A C 1
ATOM 846 O O . ASN A 1 102 ? -0.630 -1.086 4.623 1.00 93.94 102 ASN A O 1
ATOM 850 N N . ILE A 1 103 ? -2.717 -0.943 5.443 1.00 95.38 103 ILE A N 1
ATOM 851 C CA . ILE A 1 103 ? -2.384 -1.229 6.834 1.00 95.38 103 ILE A CA 1
ATOM 852 C C . ILE A 1 103 ? -3.164 -2.464 7.267 1.00 95.38 103 ILE A C 1
ATOM 854 O O . ILE A 1 103 ? -4.390 -2.495 7.165 1.00 95.38 103 ILE A O 1
ATOM 858 N N . HIS A 1 104 ? -2.457 -3.481 7.750 1.00 95.12 104 HIS A N 1
ATOM 859 C CA . HIS A 1 104 ? -3.048 -4.707 8.272 1.00 95.12 104 HIS A CA 1
ATOM 860 C C . HIS A 1 104 ? -3.328 -4.558 9.768 1.00 95.12 104 HIS A C 1
ATOM 862 O O . HIS A 1 104 ? -2.436 -4.192 10.537 1.00 95.12 104 HIS A O 1
ATOM 868 N N . ILE A 1 105 ? -4.563 -4.844 10.175 1.00 96.75 105 ILE A N 1
ATOM 869 C CA . ILE A 1 105 ? -5.051 -4.651 11.541 1.00 96.75 105 ILE A CA 1
ATOM 870 C C . ILE A 1 105 ? -5.659 -5.965 12.044 1.00 96.75 105 ILE A C 1
ATOM 872 O O . ILE A 1 105 ? -6.473 -6.592 11.355 1.00 96.75 105 ILE A O 1
ATOM 876 N N . ASN A 1 106 ? -5.252 -6.397 13.241 1.00 96.69 106 ASN A N 1
ATOM 877 C CA . ASN A 1 106 ? -5.793 -7.604 13.871 1.00 96.69 106 ASN A CA 1
ATOM 878 C C . ASN A 1 106 ? -7.171 -7.354 14.509 1.00 96.69 106 ASN A C 1
ATOM 880 O O . ASN A 1 106 ? -7.649 -6.225 14.597 1.00 96.69 106 ASN A O 1
ATOM 884 N N . LYS A 1 107 ? -7.821 -8.422 14.981 1.00 96.94 107 LYS A N 1
ATOM 885 C CA . LYS A 1 107 ? -9.150 -8.350 15.617 1.00 96.94 107 LYS A CA 1
ATOM 886 C C . LYS A 1 107 ? -9.143 -7.584 16.951 1.00 96.94 107 LYS A C 1
ATOM 888 O O . LYS A 1 107 ? -10.191 -7.138 17.406 1.00 96.94 107 LYS A O 1
ATOM 893 N N . GLU A 1 108 ? -7.977 -7.426 17.570 1.00 97.75 108 GLU A N 1
ATOM 894 C CA . GLU A 1 108 ? -7.741 -6.598 18.752 1.00 97.75 108 GLU A CA 1
ATOM 895 C C . GLU A 1 108 ? -7.601 -5.107 18.403 1.00 97.75 108 GLU A C 1
ATOM 897 O O . GLU A 1 108 ? -7.471 -4.286 19.307 1.00 97.75 108 GLU A O 1
ATOM 902 N N . GLY A 1 109 ? -7.669 -4.729 17.121 1.00 96.56 109 GLY A N 1
ATOM 903 C CA . GLY A 1 109 ? -7.528 -3.351 16.650 1.00 96.56 109 GLY A CA 1
ATOM 904 C C . GLY A 1 109 ? -6.105 -2.812 16.733 1.00 96.56 109 GLY A C 1
ATOM 905 O O . GLY A 1 109 ? -5.917 -1.602 16.849 1.00 96.56 109 GLY A O 1
ATOM 906 N N . GLU A 1 110 ? -5.113 -3.693 16.712 1.00 97.44 110 GLU A N 1
ATOM 907 C CA . GLU A 1 110 ? -3.696 -3.358 16.692 1.00 97.44 110 GLU A CA 1
ATOM 908 C C . GLU A 1 110 ? -3.181 -3.388 15.253 1.00 97.44 110 GLU A C 1
ATOM 910 O O . GLU A 1 110 ? -3.511 -4.280 14.464 1.00 97.44 110 GLU A O 1
ATOM 915 N N . VAL A 1 111 ? -2.351 -2.405 14.910 1.00 97.12 111 VAL A N 1
ATOM 916 C CA . VAL A 1 111 ? -1.680 -2.352 13.611 1.00 97.12 111 VAL A CA 1
ATOM 917 C C . VAL A 1 111 ? -0.554 -3.379 13.603 1.00 97.12 111 VAL A C 1
ATOM 919 O O . VAL A 1 111 ? 0.410 -3.253 14.353 1.00 97.12 111 VAL A O 1
ATOM 922 N N . LEU A 1 112 ? -0.670 -4.383 12.737 1.00 95.06 112 LEU A N 1
ATOM 923 C CA . LEU A 1 112 ? 0.335 -5.430 12.580 1.00 95.06 112 LEU A CA 1
ATOM 924 C C . LEU A 1 112 ? 1.432 -5.028 11.597 1.00 95.06 112 LEU A C 1
ATOM 926 O O . LEU A 1 112 ? 2.609 -5.287 11.836 1.00 95.06 112 LEU A O 1
ATOM 930 N N . SER A 1 113 ? 1.051 -4.428 10.468 1.00 93.44 113 SER A N 1
ATOM 931 C CA . SER A 1 113 ? 2.007 -3.985 9.457 1.00 93.44 113 SER A CA 1
ATOM 932 C C . SER A 1 113 ? 1.440 -2.882 8.571 1.00 93.44 113 SER A C 1
ATOM 934 O O . SER A 1 113 ? 0.228 -2.766 8.382 1.00 93.44 113 SER A O 1
ATOM 936 N N . ARG A 1 114 ? 2.346 -2.090 7.998 1.00 94.50 114 ARG A N 1
ATOM 937 C CA . ARG A 1 114 ? 2.086 -1.155 6.903 1.00 94.50 114 ARG A CA 1
ATOM 938 C C . ARG A 1 114 ? 2.807 -1.705 5.681 1.00 94.50 114 ARG A C 1
ATOM 940 O O . ARG A 1 114 ? 4.009 -1.949 5.750 1.00 94.50 114 ARG A O 1
ATOM 947 N N . ASN A 1 115 ? 2.070 -1.964 4.609 1.00 90.62 115 ASN A N 1
ATOM 948 C CA . ASN A 1 115 ? 2.598 -2.617 3.419 1.00 90.62 115 ASN A CA 1
ATOM 949 C C . ASN A 1 115 ? 2.503 -1.668 2.231 1.00 90.62 115 ASN A C 1
ATOM 951 O O . ASN A 1 115 ? 1.455 -1.060 1.995 1.00 90.62 115 ASN A O 1
ATOM 955 N N . GLU A 1 116 ? 3.589 -1.599 1.469 1.00 89.19 116 GLU A N 1
ATOM 956 C CA . GLU A 1 116 ? 3.655 -0.859 0.218 1.00 89.19 116 GLU A CA 1
ATOM 957 C C . GLU A 1 116 ? 3.588 -1.836 -0.956 1.00 89.19 116 GLU A C 1
ATOM 959 O O . GLU A 1 116 ? 4.383 -2.771 -1.032 1.00 89.19 116 GLU A O 1
ATOM 964 N N . VAL A 1 117 ? 2.629 -1.638 -1.859 1.00 85.75 117 VAL A N 1
ATOM 965 C CA . VAL A 1 117 ? 2.548 -2.370 -3.125 1.00 85.75 117 VAL A CA 1
ATOM 966 C C . VAL A 1 117 ? 3.681 -1.888 -4.016 1.00 85.75 117 VAL A C 1
ATOM 968 O O . VAL A 1 117 ? 3.823 -0.691 -4.257 1.00 85.75 117 VAL A O 1
ATOM 971 N N . THR A 1 118 ? 4.457 -2.832 -4.532 1.00 84.50 118 THR A N 1
ATOM 972 C CA . THR A 1 118 ? 5.468 -2.573 -5.555 1.00 84.50 118 THR A CA 1
ATOM 973 C C . THR A 1 118 ? 5.017 -3.178 -6.874 1.00 84.50 118 THR A C 1
ATOM 975 O O . THR A 1 118 ? 4.069 -3.963 -6.925 1.00 84.50 118 THR A O 1
ATOM 978 N N . ILE A 1 119 ? 5.722 -2.840 -7.948 1.00 80.44 119 ILE A N 1
ATOM 979 C CA . ILE A 1 119 ? 5.441 -3.371 -9.282 1.00 80.44 119 ILE A CA 1
ATOM 980 C C . ILE A 1 119 ? 5.458 -4.907 -9.331 1.00 80.44 119 ILE A C 1
ATOM 982 O O . ILE A 1 119 ? 4.705 -5.511 -10.087 1.00 80.44 119 ILE A O 1
ATOM 986 N N . ASP A 1 120 ? 6.249 -5.529 -8.454 1.00 78.88 120 ASP A N 1
ATOM 987 C CA . ASP A 1 120 ? 6.424 -6.979 -8.381 1.00 78.88 120 ASP A CA 1
ATOM 988 C C . ASP A 1 120 ? 5.605 -7.635 -7.251 1.00 78.88 120 ASP A C 1
ATOM 990 O O . ASP A 1 120 ? 5.591 -8.860 -7.125 1.00 78.88 120 ASP A O 1
ATOM 994 N N . ARG A 1 121 ? 4.956 -6.854 -6.371 1.00 76.44 121 ARG A N 1
ATOM 995 C CA . ARG A 1 121 ? 4.269 -7.379 -5.177 1.00 76.44 121 ARG A CA 1
ATOM 996 C C . ARG A 1 121 ? 2.983 -6.626 -4.865 1.00 76.44 121 ARG A C 1
ATOM 998 O O . ARG A 1 121 ? 3.015 -5.490 -4.398 1.00 76.44 121 ARG A O 1
ATOM 1005 N N . SER A 1 122 ? 1.854 -7.318 -5.015 1.00 74.06 122 SER A N 1
ATOM 1006 C CA . SER A 1 122 ? 0.553 -6.890 -4.489 1.00 74.06 122 SER A CA 1
ATOM 1007 C C . SER A 1 122 ? 0.293 -7.492 -3.107 1.00 74.06 122 SER A C 1
ATOM 1009 O O . SER A 1 122 ? 0.675 -8.628 -2.831 1.00 74.06 122 SER A O 1
ATOM 1011 N N . PHE A 1 123 ? -0.397 -6.737 -2.252 1.00 69.44 123 PHE A N 1
ATOM 1012 C CA . PHE A 1 123 ? -0.741 -7.141 -0.882 1.00 69.44 123 PHE A CA 1
ATOM 1013 C C . PHE A 1 123 ? -2.247 -7.171 -0.619 1.00 69.44 123 PHE A C 1
ATOM 1015 O O . PHE A 1 123 ? -2.672 -7.527 0.480 1.00 69.44 123 PHE A O 1
ATOM 1022 N N . LEU A 1 124 ? -3.065 -6.802 -1.609 1.00 67.12 124 LEU A N 1
ATOM 1023 C CA . LEU A 1 124 ? -4.511 -6.904 -1.464 1.00 67.12 124 LEU A CA 1
ATOM 1024 C C . LEU A 1 124 ? -4.924 -8.378 -1.581 1.00 67.12 124 LEU A C 1
ATOM 1026 O O . LEU A 1 124 ? -4.489 -9.058 -2.514 1.00 67.12 124 LEU A O 1
ATOM 1030 N N . PRO A 1 125 ? -5.771 -8.895 -0.674 1.00 63.03 125 PRO A N 1
ATOM 1031 C CA . PRO A 1 125 ? -6.331 -10.226 -0.843 1.00 63.03 125 PRO A CA 1
ATOM 1032 C C . PRO A 1 125 ? -7.165 -10.253 -2.133 1.00 63.03 125 PRO A C 1
ATOM 1034 O O . PRO A 1 125 ? -8.140 -9.518 -2.267 1.00 63.03 125 PRO A O 1
ATOM 1037 N N . PHE A 1 126 ? -6.783 -11.108 -3.087 1.00 54.34 126 PHE A N 1
ATOM 1038 C CA . PHE A 1 126 ? -7.330 -11.190 -4.456 1.00 54.34 126 PHE A CA 1
ATOM 1039 C C . PHE A 1 126 ? -8.822 -11.587 -4.559 1.00 54.34 126 PHE A C 1
ATOM 1041 O O . PHE A 1 126 ? -9.308 -11.904 -5.639 1.00 54.34 126 PHE A O 1
ATOM 1048 N N . THR A 1 127 ? -9.566 -11.601 -3.453 1.00 46.94 127 THR A N 1
ATOM 1049 C CA . THR A 1 127 ? -10.936 -12.135 -3.360 1.00 46.94 127 THR A CA 1
ATOM 1050 C C . THR A 1 127 ? -11.871 -11.212 -2.575 1.00 46.94 127 THR A C 1
ATOM 1052 O O . THR A 1 127 ? -12.700 -11.667 -1.793 1.00 46.94 127 THR A O 1
ATOM 1055 N N . ALA A 1 128 ? -11.767 -9.895 -2.771 1.00 42.84 128 ALA A N 1
ATOM 1056 C CA . ALA A 1 128 ? -12.853 -9.000 -2.375 1.00 42.84 128 ALA A CA 1
ATOM 1057 C C . ALA A 1 128 ? -14.045 -9.212 -3.322 1.00 42.84 128 ALA A C 1
ATOM 1059 O O . ALA A 1 128 ? -13.963 -8.891 -4.509 1.00 42.84 128 ALA A O 1
ATOM 1060 N N . ILE A 1 129 ? -15.135 -9.785 -2.806 1.00 41.28 129 ILE A N 1
ATOM 1061 C CA . ILE A 1 129 ? -16.408 -9.859 -3.530 1.00 41.28 129 ILE A CA 1
ATOM 1062 C C . ILE A 1 129 ? -17.010 -8.447 -3.496 1.00 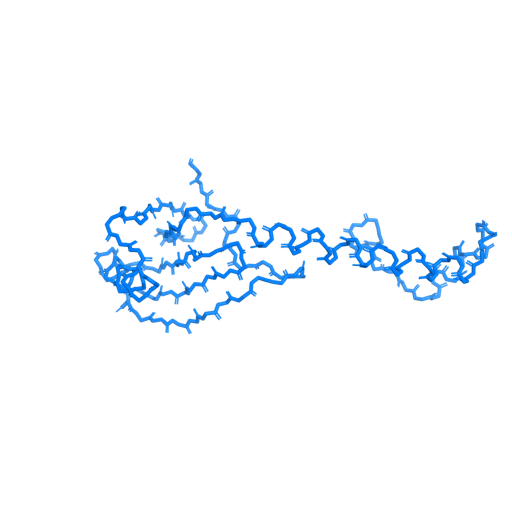41.28 129 ILE A C 1
ATOM 1064 O O . ILE A 1 129 ? -17.079 -7.833 -2.430 1.00 41.28 129 ILE A O 1
ATOM 1068 N N . ARG A 1 130 ? -17.343 -7.917 -4.678 1.00 41.00 130 ARG A N 1
ATOM 1069 C CA . ARG A 1 130 ? -17.981 -6.607 -4.865 1.00 41.00 130 ARG A CA 1
ATOM 1070 C C . ARG A 1 130 ? -19.477 -6.679 -4.615 1.00 41.00 130 ARG A C 1
ATOM 1072 O O . ARG A 1 130 ? -20.080 -7.672 -5.076 1.00 41.00 130 ARG A O 1
#

Foldseek 3Di:
DCVPPVDDDPVRVVVVCVVVVHDPVVVVVVVVVVVVVLQVVCVVQQPDFDFWWKWWDPDVLETEIGGDDPVQDDPVSLLVVQLVVLCVSLTWMWTDPTQQWIWTAHSNSDTPDIGGADSVDDDDDPRHDD

Organism: NCBI:txid1795816

pLDDT: mean 87.3, std 12.92, range [41.0, 97.88]

Sequence (130 aa):
SLEREGEVHPEVLKKLIEALNLSQEKVDEQIKKDKEQRDKEFQEWANTPIKKHLIIRWMAAMYGMLDIPEGIQSEEEVIKYACYKAKELKCMLWLVLSRKENIHINKEGEVLSRNEVTIDRSFLPFTAIR

Secondary structure (DSSP, 8-state):
-HHHH----HHHHHHHHHHTT--HHHHHHHHHHHHHHHHHHHHHHHHS----EEEEEEETTEEEEEEPPTT--SHHHHHHHHHHHHHHHTS-EEEEEETTEEEEE-TTS-EEEEEE-BTTB--S-TTB--

Radius of gyration: 20.91 Å; chains: 1; bounding box: 40×33×55 Å